Protein AF-V9HCV4-F1 (afdb_monomer_lite)

Secondary structure (DSSP, 8-state):
--HHHHHHHHHHHHHHHHTT--HHHHHHHHHHHHT--HHHHTTT-

pLDDT: mean 91.5, std 5.64, range [61.72, 96.31]

Sequence (45 aa):
MNVILIIQIVAMVLELIAKGLSESEAVSKASSAFNVSESFIRKFL

Structure (mmCIF, N/CA/C/O backbone):
data_AF-V9HCV4-F1
#
_entry.id   AF-V9HCV4-F1
#
loop_
_atom_site.group_PDB
_atom_site.id
_atom_site.type_symbol
_atom_site.label_atom_id
_atom_site.label_alt_id
_atom_site.label_comp_id
_atom_site.label_asym_id
_atom_site.label_entity_id
_atom_site.label_seq_id
_atom_site.pdbx_PDB_ins_code
_atom_site.Cartn_x
_atom_site.Cartn_y
_atom_site.Cartn_z
_atom_site.occupancy
_atom_site.B_is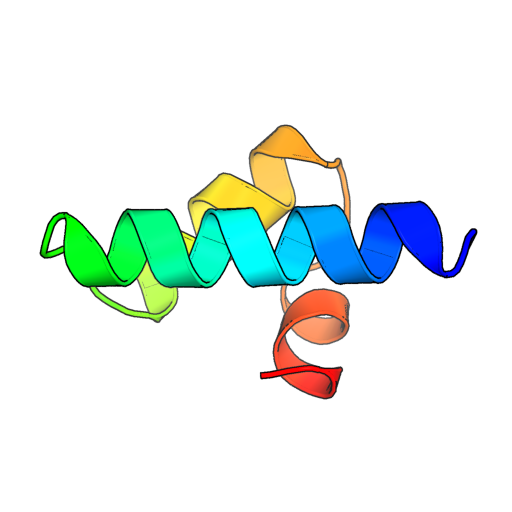o_or_equiv
_atom_site.auth_seq_id
_atom_site.auth_comp_id
_atom_site.auth_asym_id
_atom_site.auth_atom_id
_atom_site.pdbx_PDB_model_num
ATOM 1 N N . MET A 1 1 ? 8.554 3.026 -14.864 1.00 61.72 1 MET A N 1
ATOM 2 C CA . MET A 1 1 ? 7.667 2.082 -14.149 1.00 61.72 1 MET A CA 1
ATOM 3 C C . MET A 1 1 ? 6.913 1.274 -15.191 1.00 61.72 1 MET A C 1
ATOM 5 O O . MET A 1 1 ? 6.438 1.876 -16.144 1.00 61.72 1 MET A O 1
ATOM 9 N N . ASN A 1 2 ? 6.839 -0.049 -15.066 1.00 84.31 2 ASN A N 1
ATOM 10 C CA . ASN A 1 2 ? 6.029 -0.869 -15.971 1.00 84.31 2 ASN A CA 1
ATOM 11 C C . ASN A 1 2 ? 4.534 -0.634 -15.661 1.00 84.31 2 ASN A C 1
ATOM 13 O O . ASN A 1 2 ? 4.174 -0.589 -14.487 1.00 84.31 2 ASN A O 1
ATOM 17 N N . VAL A 1 3 ? 3.671 -0.484 -16.673 1.00 86.75 3 VAL A N 1
ATOM 18 C CA . VAL A 1 3 ? 2.207 -0.346 -16.489 1.00 86.75 3 VAL A CA 1
ATOM 19 C C . VAL A 1 3 ? 1.638 -1.485 -15.642 1.00 86.75 3 VAL A C 1
ATOM 21 O O . VAL A 1 3 ? 0.775 -1.258 -14.800 1.00 86.75 3 VAL A O 1
ATOM 24 N N . ILE A 1 4 ? 2.187 -2.691 -15.798 1.00 89.62 4 ILE A N 1
ATOM 25 C CA . ILE A 1 4 ? 1.787 -3.868 -15.025 1.00 89.62 4 ILE A CA 1
ATOM 26 C C . ILE A 1 4 ? 2.043 -3.650 -13.526 1.00 89.62 4 ILE A C 1
ATOM 28 O O . ILE A 1 4 ? 1.180 -3.962 -12.712 1.00 89.62 4 ILE A O 1
ATOM 32 N N . LEU A 1 5 ? 3.178 -3.042 -13.157 1.00 88.94 5 LEU A N 1
ATOM 33 C CA . LEU A 1 5 ? 3.493 -2.730 -11.756 1.00 88.94 5 LEU A CA 1
ATOM 34 C C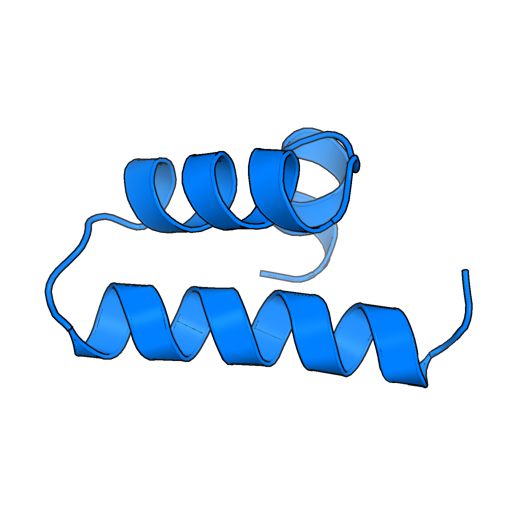 . LEU A 1 5 ? 2.514 -1.711 -11.168 1.00 88.94 5 LEU A C 1
ATOM 36 O O . LEU A 1 5 ? 2.111 -1.847 -10.020 1.00 88.94 5 LEU A O 1
ATOM 40 N N . ILE A 1 6 ? 2.103 -0.708 -11.950 1.00 89.44 6 ILE A N 1
ATOM 41 C CA . ILE A 1 6 ? 1.125 0.294 -11.497 1.00 89.44 6 ILE A CA 1
ATOM 42 C C . ILE A 1 6 ? -0.218 -0.383 -11.202 1.00 89.44 6 ILE A C 1
ATOM 44 O O . ILE A 1 6 ? -0.800 -0.153 -10.145 1.00 89.44 6 ILE A O 1
ATOM 48 N N . ILE A 1 7 ? -0.672 -1.268 -12.093 1.00 92.31 7 ILE A N 1
ATOM 49 C CA . ILE A 1 7 ? -1.914 -2.028 -11.901 1.00 92.31 7 ILE A CA 1
ATOM 50 C C . ILE A 1 7 ? -1.823 -2.915 -10.652 1.00 92.31 7 ILE A C 1
ATOM 52 O O . ILE A 1 7 ? -2.771 -2.963 -9.875 1.00 92.31 7 ILE A O 1
ATOM 56 N N . GLN A 1 8 ? -0.683 -3.572 -10.416 1.00 93.94 8 GLN A N 1
ATOM 57 C CA . GLN A 1 8 ? -0.469 -4.394 -9.219 1.00 93.94 8 GLN A CA 1
ATOM 58 C C . GLN A 1 8 ? -0.512 -3.577 -7.922 1.00 93.94 8 GLN A C 1
ATOM 60 O O . GLN A 1 8 ? -1.120 -4.017 -6.948 1.00 93.94 8 GLN A O 1
ATOM 65 N N . ILE A 1 9 ? 0.088 -2.382 -7.915 1.00 92.94 9 ILE A N 1
ATOM 66 C CA . ILE A 1 9 ? 0.046 -1.468 -6.765 1.00 92.94 9 ILE A CA 1
ATOM 67 C C . ILE A 1 9 ? -1.401 -1.066 -6.461 1.00 92.94 9 ILE A C 1
ATOM 69 O O . ILE A 1 9 ? -1.844 -1.189 -5.321 1.00 92.94 9 ILE A O 1
ATOM 73 N N . VAL A 1 10 ? -2.153 -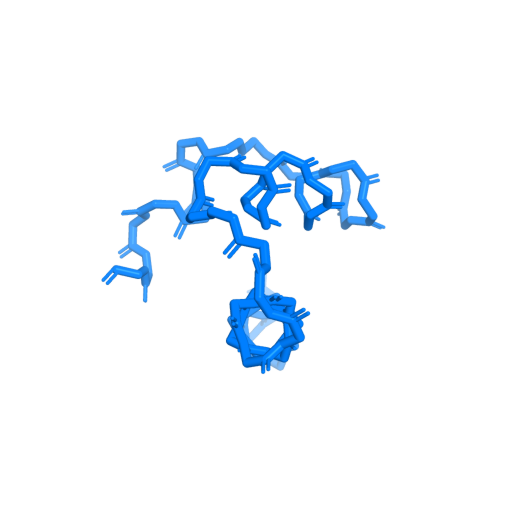0.625 -7.475 1.00 92.69 10 VAL A N 1
ATOM 74 C CA . VAL A 1 10 ? -3.552 -0.197 -7.303 1.00 92.69 10 VAL A CA 1
ATOM 75 C C . VAL A 1 10 ? -4.435 -1.366 -6.861 1.00 92.69 10 VAL A C 1
ATOM 77 O O . VAL A 1 10 ? -5.224 -1.211 -5.931 1.00 92.69 10 VAL A O 1
ATOM 80 N N . ALA A 1 11 ? -4.266 -2.550 -7.457 1.00 94.94 11 ALA A N 1
ATOM 81 C CA . ALA A 1 11 ? -4.998 -3.753 -7.063 1.00 94.94 11 ALA A CA 1
ATOM 82 C C . ALA A 1 11 ? -4.752 -4.108 -5.590 1.00 94.94 11 ALA A C 1
ATOM 84 O O . ALA A 1 11 ? -5.710 -4.330 -4.853 1.00 94.94 11 ALA A O 1
ATOM 85 N N . MET A 1 12 ? -3.495 -4.068 -5.135 1.00 94.69 12 MET A N 1
ATOM 86 C CA . MET A 1 12 ? -3.162 -4.322 -3.732 1.00 94.69 12 MET A CA 1
ATOM 87 C C . MET A 1 12 ? -3.815 -3.298 -2.798 1.00 94.69 12 MET A C 1
ATOM 89 O O . MET A 1 12 ? -4.343 -3.677 -1.753 1.00 94.69 12 MET A O 1
ATOM 93 N N . VAL A 1 13 ? -3.798 -2.009 -3.154 1.00 95.12 13 VAL A N 1
ATOM 94 C CA . VAL A 1 13 ? -4.446 -0.973 -2.334 1.00 95.12 13 VAL A CA 1
ATOM 95 C C . VAL A 1 13 ? -5.951 -1.224 -2.234 1.00 95.12 13 VAL A C 1
ATOM 97 O O . VAL A 1 13 ? -6.492 -1.214 -1.130 1.00 95.12 13 VAL A O 1
ATOM 100 N N . LEU A 1 14 ? -6.616 -1.519 -3.353 1.00 94.31 14 LEU A N 1
ATOM 101 C CA . LEU A 1 14 ? -8.046 -1.834 -3.367 1.00 94.31 14 LEU A CA 1
ATOM 102 C C . LEU A 1 14 ? -8.369 -3.096 -2.558 1.00 94.31 14 LEU A C 1
ATOM 104 O O . LEU A 1 14 ? -9.344 -3.101 -1.811 1.00 94.31 14 LEU A O 1
ATOM 108 N N . GLU A 1 15 ? -7.543 -4.142 -2.636 1.00 96.31 15 GLU A N 1
ATOM 109 C CA . GLU A 1 15 ? -7.703 -5.347 -1.812 1.00 96.31 15 GLU A CA 1
ATOM 110 C C . GLU A 1 15 ? -7.552 -5.059 -0.313 1.00 96.31 15 GLU A C 1
ATOM 112 O O . GLU A 1 15 ? -8.259 -5.645 0.507 1.00 96.31 15 GLU A O 1
ATOM 117 N N . LEU A 1 16 ? -6.629 -4.175 0.071 1.00 95.62 16 LEU A N 1
ATOM 118 C CA . LEU A 1 16 ? -6.436 -3.781 1.468 1.00 95.62 16 LEU A CA 1
ATOM 119 C C . LEU A 1 16 ? -7.622 -2.961 1.984 1.00 95.62 16 LEU A C 1
ATOM 121 O O . LEU A 1 16 ? -8.103 -3.223 3.086 1.00 95.62 16 LEU A O 1
ATOM 125 N N . ILE A 1 17 ? -8.139 -2.038 1.174 1.00 94.62 17 ILE A N 1
ATOM 126 C CA . ILE A 1 17 ? -9.354 -1.281 1.499 1.00 94.62 17 ILE A CA 1
ATOM 127 C C . ILE A 1 17 ? -10.556 -2.228 1.612 1.00 94.62 17 ILE A C 1
ATOM 129 O O . ILE A 1 17 ? -11.319 -2.146 2.571 1.00 94.62 17 ILE A O 1
ATOM 133 N N . ALA A 1 18 ? -10.688 -3.196 0.699 1.00 95.19 18 ALA A N 1
ATOM 134 C CA . ALA A 1 18 ? -11.740 -4.214 0.751 1.00 95.19 18 ALA A CA 1
ATOM 135 C C . ALA A 1 18 ? -11.655 -5.103 2.007 1.00 95.19 18 ALA A C 1
ATOM 137 O O . ALA A 1 18 ? -12.673 -5.595 2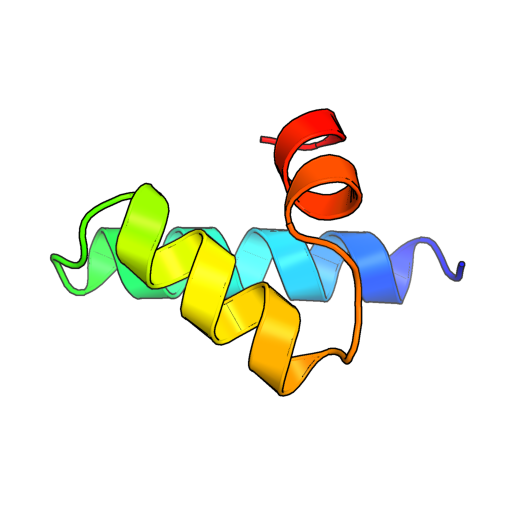.487 1.00 95.19 18 ALA A O 1
ATOM 138 N N . LYS A 1 19 ? -10.455 -5.277 2.576 1.00 95.81 19 LYS A N 1
ATOM 139 C CA . LYS A 1 19 ? -10.225 -5.956 3.866 1.00 95.81 19 LYS A CA 1
ATOM 140 C C . LYS A 1 19 ? -10.523 -5.072 5.084 1.00 95.81 19 LYS A C 1
ATOM 142 O O . LYS A 1 19 ? -10.335 -5.523 6.212 1.00 95.81 19 LYS A O 1
ATOM 147 N N . GLY A 1 20 ? -10.988 -3.842 4.872 1.00 95.06 20 GLY A N 1
ATOM 148 C CA . GLY A 1 20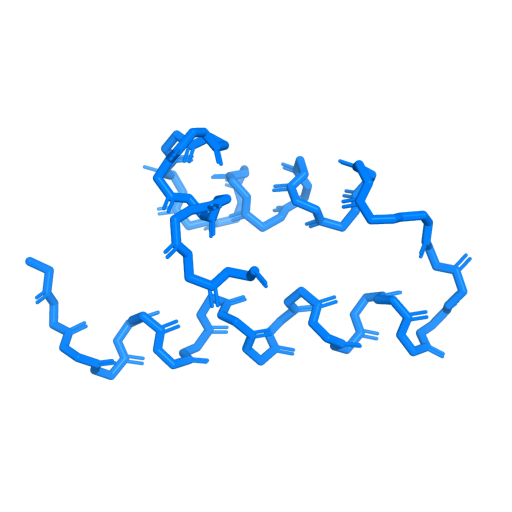 ? -11.385 -2.909 5.924 1.00 95.06 20 GLY A CA 1
ATOM 149 C C . GLY A 1 20 ? -10.264 -2.006 6.434 1.00 95.06 20 GLY A C 1
ATOM 150 O O . GLY A 1 20 ? -10.447 -1.369 7.469 1.00 95.06 20 GLY A O 1
ATOM 151 N N . LEU A 1 21 ? -9.115 -1.937 5.751 1.00 95.25 21 LEU A N 1
ATOM 152 C CA . LEU A 1 21 ? -8.083 -0.957 6.093 1.00 95.25 21 LEU A CA 1
ATOM 153 C C . LEU A 1 21 ? -8.490 0.428 5.593 1.00 95.25 21 LEU A C 1
ATOM 155 O O . LEU A 1 21 ? -9.100 0.569 4.531 1.00 95.25 21 LEU A O 1
ATOM 159 N N . SER A 1 22 ? -8.084 1.462 6.329 1.00 94.25 22 SER A N 1
ATOM 160 C CA . SER A 1 22 ? -8.204 2.829 5.827 1.00 94.25 22 SER A CA 1
ATOM 161 C C . SER A 1 22 ? -7.317 3.035 4.596 1.00 94.25 22 SER A C 1
ATOM 163 O O . SER A 1 22 ? -6.280 2.387 4.436 1.00 94.25 22 SER A O 1
ATOM 165 N N . GLU A 1 23 ? -7.691 3.982 3.734 1.00 91.19 23 GLU A N 1
ATOM 166 C CA . GLU A 1 23 ? -6.895 4.339 2.552 1.00 91.19 23 GLU A CA 1
ATOM 167 C C . GLU A 1 23 ? -5.442 4.667 2.933 1.00 91.19 23 GLU A C 1
ATOM 169 O O . GLU A 1 23 ? -4.509 4.202 2.285 1.00 91.19 23 GLU A O 1
ATOM 174 N N . SER A 1 24 ? -5.234 5.400 4.032 1.00 93.12 24 SER A N 1
ATOM 175 C CA . SER A 1 24 ? -3.893 5.762 4.503 1.00 93.12 24 SER A CA 1
ATOM 176 C C . SER A 1 24 ? -3.060 4.537 4.893 1.00 93.12 24 SER A C 1
ATOM 178 O O . SER A 1 24 ? -1.885 4.456 4.540 1.00 93.12 24 SER A O 1
ATOM 180 N N . GLU A 1 25 ? -3.654 3.560 5.583 1.00 94.88 25 GLU A N 1
ATOM 181 C CA . GLU A 1 25 ? -2.969 2.312 5.939 1.00 94.88 25 GLU A CA 1
ATOM 182 C C . GLU A 1 25 ? -2.699 1.438 4.712 1.00 94.88 25 GLU A C 1
ATOM 184 O O . GLU A 1 25 ? -1.631 0.831 4.602 1.00 94.88 25 GLU A O 1
ATOM 189 N N . ALA A 1 26 ? -3.650 1.381 3.778 1.00 95.56 26 ALA A N 1
ATOM 190 C CA . ALA A 1 26 ? -3.520 0.624 2.542 1.00 95.56 26 ALA A CA 1
ATOM 191 C C . ALA A 1 26 ? -2.400 1.188 1.654 1.00 95.56 26 ALA A C 1
ATOM 193 O O . ALA A 1 26 ? -1.547 0.435 1.178 1.00 95.56 26 ALA A O 1
ATOM 194 N N . VAL A 1 27 ? -2.350 2.514 1.501 1.00 94.88 27 VAL A N 1
ATOM 195 C CA . VAL A 1 27 ? -1.294 3.226 0.770 1.00 94.88 27 VAL A CA 1
ATOM 196 C C . VAL A 1 27 ? 0.062 3.032 1.442 1.00 94.88 27 VAL A C 1
ATOM 198 O O . VAL A 1 27 ? 1.033 2.733 0.751 1.00 94.88 27 VAL A O 1
ATOM 201 N N . SER A 1 28 ? 0.143 3.127 2.772 1.00 95.44 28 SER A N 1
ATOM 202 C CA . SER A 1 28 ? 1.412 2.950 3.490 1.00 95.44 28 SER A CA 1
ATOM 203 C C . SER A 1 28 ? 1.945 1.510 3.396 1.00 95.44 28 SER A C 1
ATOM 205 O O . SER A 1 28 ? 3.140 1.282 3.167 1.00 95.44 28 SER A O 1
ATOM 207 N N . LYS A 1 29 ? 1.053 0.508 3.453 1.00 94.25 29 LYS A N 1
ATOM 208 C CA . LYS A 1 29 ? 1.412 -0.901 3.212 1.00 94.25 29 LYS A CA 1
ATOM 209 C C . LYS A 1 29 ? 1.850 -1.159 1.771 1.00 94.25 29 LYS A C 1
ATOM 211 O O . LYS A 1 29 ? 2.847 -1.848 1.572 1.00 94.25 29 LYS A O 1
ATOM 216 N N . ALA A 1 30 ? 1.151 -0.609 0.779 1.00 93.38 30 ALA A N 1
ATOM 217 C CA . ALA A 1 30 ? 1.529 -0.757 -0.628 1.00 93.38 30 ALA A CA 1
ATOM 218 C C . ALA A 1 30 ? 2.857 -0.046 -0.946 1.00 93.38 30 ALA A C 1
ATOM 220 O O . ALA A 1 30 ? 3.710 -0.605 -1.630 1.00 93.38 30 ALA A O 1
ATOM 221 N N . SER A 1 31 ? 3.073 1.143 -0.381 1.00 93.69 31 SER A N 1
ATOM 222 C CA . SER A 1 31 ? 4.336 1.894 -0.440 1.00 93.69 31 SER A CA 1
ATOM 223 C C . SER A 1 31 ? 5.508 1.050 0.064 1.00 93.69 31 SER A C 1
ATOM 225 O O . SER A 1 31 ? 6.497 0.865 -0.648 1.00 93.69 31 SER A O 1
ATOM 227 N N . SER A 1 32 ? 5.341 0.430 1.236 1.00 94.56 32 SER A N 1
ATOM 228 C CA . SER A 1 32 ? 6.348 -0.450 1.838 1.00 94.56 32 SER A CA 1
ATOM 229 C C . SER A 1 32 ? 6.582 -1.731 1.027 1.00 94.56 32 SER A C 1
ATOM 231 O O . SER A 1 32 ? 7.720 -2.169 0.885 1.00 94.56 32 SER A O 1
ATOM 233 N N . ALA A 1 33 ? 5.522 -2.330 0.476 1.00 93.38 33 ALA A N 1
ATOM 234 C CA . ALA A 1 33 ? 5.605 -3.584 -0.276 1.00 93.38 33 ALA A CA 1
ATOM 235 C C . ALA A 1 33 ? 6.278 -3.423 -1.647 1.00 93.38 33 ALA A C 1
ATOM 237 O O . ALA A 1 33 ? 7.022 -4.301 -2.079 1.00 93.38 33 ALA A O 1
ATOM 238 N N . PHE A 1 34 ? 6.024 -2.303 -2.325 1.00 90.00 34 PHE A N 1
ATOM 239 C CA . PHE A 1 34 ? 6.550 -2.031 -3.664 1.00 90.00 34 PHE A CA 1
ATOM 240 C C . PHE A 1 34 ? 7.769 -1.100 -3.666 1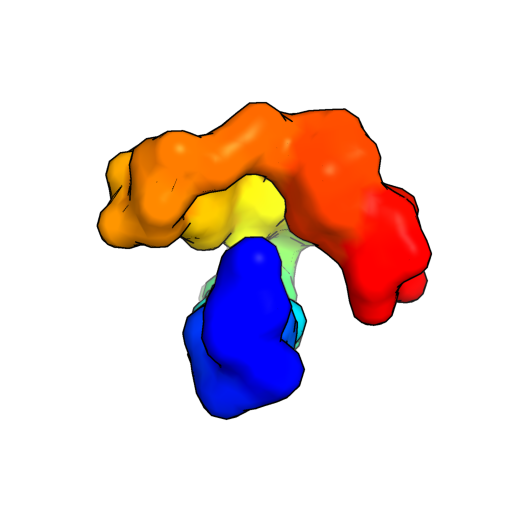.00 90.00 34 PHE A C 1
ATOM 242 O O . PHE A 1 34 ? 8.318 -0.832 -4.734 1.00 90.00 34 PHE A O 1
ATOM 249 N N . ASN A 1 35 ? 8.209 -0.628 -2.494 1.00 91.56 35 ASN A N 1
ATOM 250 C CA . ASN A 1 35 ? 9.304 0.330 -2.326 1.00 91.56 35 ASN A CA 1
ATOM 251 C C . ASN A 1 35 ? 9.127 1.588 -3.203 1.00 91.56 35 ASN A C 1
ATOM 253 O O . ASN A 1 35 ? 10.041 2.029 -3.904 1.00 91.56 35 ASN A O 1
ATOM 257 N N . VAL A 1 36 ? 7.913 2.145 -3.195 1.00 89.81 36 VAL A N 1
ATOM 258 C CA . VAL A 1 36 ? 7.535 3.360 -3.936 1.00 89.81 36 VAL A CA 1
ATOM 259 C C . VAL A 1 36 ? 7.002 4.407 -2.971 1.00 89.81 36 VAL A C 1
ATOM 261 O O . VAL A 1 36 ? 6.427 4.066 -1.948 1.00 89.81 36 VAL A O 1
ATOM 264 N N . SER A 1 37 ? 7.150 5.692 -3.289 1.00 92.44 37 SER A N 1
ATOM 265 C CA . SER A 1 37 ? 6.636 6.746 -2.413 1.00 92.44 37 SER A CA 1
ATOM 266 C C . SER A 1 37 ? 5.106 6.742 -2.351 1.00 92.44 37 SER A C 1
ATOM 268 O O . SER A 1 37 ? 4.428 6.564 -3.363 1.00 92.44 37 SER A O 1
ATOM 270 N N . GLU A 1 38 ? 4.540 7.032 -1.180 1.00 91.62 38 GLU A N 1
ATOM 271 C CA . GLU A 1 38 ? 3.085 7.171 -1.022 1.00 91.62 38 GLU A CA 1
ATOM 272 C C . GLU A 1 38 ? 2.511 8.233 -1.972 1.00 91.62 38 GLU A C 1
ATOM 274 O O . GLU A 1 38 ? 1.469 8.026 -2.592 1.00 91.62 38 GLU A O 1
ATOM 279 N N . SER A 1 39 ? 3.238 9.337 -2.174 1.00 92.06 39 SER A N 1
ATOM 280 C CA . SER A 1 39 ? 2.879 10.391 -3.129 1.00 92.06 39 SER A CA 1
ATOM 281 C C . SER A 1 39 ? 2.822 9.906 -4.576 1.00 92.06 39 SER A C 1
ATOM 283 O O . SER A 1 39 ? 2.149 10.528 -5.391 1.00 92.06 39 SER A O 1
ATOM 285 N N . PHE A 1 40 ? 3.545 8.839 -4.929 1.00 89.19 40 PHE A N 1
ATOM 286 C CA . PHE A 1 40 ? 3.421 8.209 -6.240 1.00 89.19 40 PHE A CA 1
ATOM 287 C C . PHE A 1 40 ? 2.115 7.420 -6.331 1.00 89.19 40 PHE A C 1
ATOM 289 O O . PHE A 1 40 ? 1.382 7.598 -7.295 1.00 89.19 40 PHE A O 1
ATOM 296 N N . ILE A 1 41 ? 1.795 6.609 -5.320 1.00 89.69 41 ILE A N 1
ATOM 297 C CA . ILE A 1 41 ? 0.567 5.796 -5.279 1.00 89.69 41 ILE A CA 1
ATOM 298 C C . ILE A 1 41 ? -0.680 6.688 -5.338 1.00 89.69 41 ILE A C 1
ATOM 300 O O . ILE A 1 41 ? -1.578 6.440 -6.137 1.00 89.69 41 ILE A O 1
ATOM 304 N N . ARG A 1 42 ? -0.683 7.788 -4.576 1.00 89.44 42 ARG A N 1
ATOM 305 C CA . ARG A 1 42 ? -1.769 8.785 -4.540 1.00 89.44 42 ARG A CA 1
ATOM 306 C C . ARG A 1 42 ? -2.019 9.519 -5.863 1.00 89.44 42 ARG A C 1
ATOM 308 O O . ARG A 1 42 ? -2.969 10.279 -5.948 1.00 89.44 42 ARG A O 1
ATOM 315 N N . LYS A 1 43 ? -1.173 9.352 -6.887 1.00 89.00 43 LYS A N 1
ATOM 316 C CA . LYS A 1 43 ? -1.445 9.890 -8.235 1.00 89.00 43 LYS A CA 1
ATOM 317 C C . LYS A 1 43 ? -2.358 8.990 -9.066 1.00 89.00 43 LYS A C 1
ATOM 319 O O . LYS A 1 43 ? -2.812 9.425 -10.120 1.00 89.00 43 LYS A O 1
ATOM 324 N N . PHE A 1 44 ? -2.550 7.742 -8.641 1.00 84.00 44 PHE A N 1
ATOM 325 C CA . PHE A 1 44 ? -3.294 6.718 -9.379 1.00 84.00 44 PHE A CA 1
ATOM 326 C C . PHE A 1 44 ? -4.553 6.238 -8.651 1.00 84.00 44 PHE A C 1
ATOM 328 O O . PHE A 1 44 ? -5.338 5.507 -9.251 1.00 84.00 44 PHE A O 1
ATOM 335 N N . LEU A 1 45 ? -4.709 6.619 -7.382 1.00 80.56 45 LEU A N 1
ATOM 336 C CA . LEU A 1 45 ? -5.931 6.477 -6.589 1.00 80.56 45 LEU A CA 1
ATOM 337 C C . LEU A 1 45 ? -6.696 7.796 -6.638 1.00 80.56 45 LEU A C 1
ATOM 339 O O . LEU A 1 45 ? -7.930 7.735 -6.802 1.00 80.56 45 LEU A O 1
#

Radius of gyration: 9.37 Å; chains: 1; bounding box: 21×16×23 Å

Foldseek 3Di:
DDPVLLVVLLVQLVVVVVVVDDSVVSLVVSCVVSVHDSVVNVVVD